Protein AF-A0A925FU00-F1 (afdb_monomer)

Radius of gyration: 19.6 Å; Cα contacts (8 Å, |Δi|>4): 36; chains: 1; bounding box: 40×20×59 Å

Structure (mmCIF, N/CA/C/O backbone):
data_AF-A0A925FU00-F1
#
_entry.id   AF-A0A925FU00-F1
#
loop_
_atom_site.group_PDB
_atom_site.id
_atom_site.type_symbol
_atom_site.label_atom_id
_atom_site.label_alt_id
_atom_site.label_comp_id
_atom_site.label_asym_id
_atom_site.label_entity_id
_atom_site.label_seq_id
_atom_site.pdbx_PDB_ins_code
_atom_site.Cartn_x
_atom_site.Cartn_y
_atom_site.Cartn_z
_atom_site.occupancy
_atom_site.B_iso_or_equiv
_atom_site.auth_seq_id
_atom_site.auth_comp_id
_atom_site.auth_asym_id
_atom_site.auth_atom_id
_atom_site.pdbx_PDB_model_num
ATOM 1 N N . LYS A 1 1 ? 1.734 -12.867 24.067 1.00 36.53 1 LYS A N 1
ATOM 2 C CA . LYS A 1 1 ? 1.967 -11.409 24.207 1.00 36.53 1 LYS A CA 1
ATOM 3 C C . LYS A 1 1 ? 2.286 -10.864 22.824 1.00 36.53 1 LYS A C 1
ATOM 5 O O . LYS A 1 1 ? 3.403 -11.055 22.376 1.00 36.53 1 LYS A O 1
ATOM 10 N N . ILE A 1 2 ? 1.326 -10.253 22.139 1.00 41.41 2 ILE A N 1
ATOM 11 C CA . ILE A 1 2 ? 1.650 -9.346 21.033 1.00 41.41 2 ILE A CA 1
ATOM 12 C C . ILE A 1 2 ? 1.591 -7.953 21.676 1.00 41.41 2 ILE A C 1
ATOM 14 O O . ILE A 1 2 ? 0.599 -7.626 22.321 1.00 41.41 2 ILE A O 1
ATOM 18 N N . GLU A 1 3 ? 2.719 -7.241 21.671 1.00 56.12 3 GLU A N 1
ATOM 19 C CA . GLU A 1 3 ? 2.906 -5.883 22.228 1.00 56.12 3 GLU A CA 1
ATOM 20 C C . GLU A 1 3 ? 2.613 -5.646 23.727 1.00 56.12 3 GLU A C 1
ATOM 22 O O . GLU A 1 3 ? 2.362 -4.522 24.138 1.00 56.12 3 GLU A O 1
ATOM 27 N N . GLY A 1 4 ? 2.658 -6.660 24.596 1.00 53.50 4 GLY A N 1
ATOM 28 C CA . GLY A 1 4 ? 2.549 -6.419 26.050 1.00 53.50 4 GLY A CA 1
ATOM 29 C C . GLY A 1 4 ? 1.194 -5.872 26.531 1.00 53.50 4 GLY A C 1
ATOM 30 O O . GLY A 1 4 ? 1.055 -5.566 27.709 1.00 53.50 4 GLY A O 1
ATOM 31 N N . ILE A 1 5 ? 0.181 -5.817 25.664 1.00 55.00 5 ILE A N 1
ATOM 32 C CA . ILE A 1 5 ? -1.145 -5.295 25.997 1.00 55.00 5 ILE A CA 1
ATOM 33 C C . ILE A 1 5 ? -1.905 -6.334 26.828 1.00 55.00 5 ILE A C 1
ATOM 35 O O . ILE A 1 5 ? -2.302 -7.392 26.331 1.00 55.00 5 ILE A O 1
ATOM 39 N N . ASN A 1 6 ? -2.127 -6.031 28.106 1.00 58.09 6 ASN A N 1
ATOM 40 C CA . ASN A 1 6 ? -3.061 -6.764 28.952 1.00 58.09 6 ASN A CA 1
ATOM 41 C C . ASN A 1 6 ? -4.445 -6.107 28.848 1.00 58.09 6 ASN A C 1
ATOM 43 O O . ASN A 1 6 ? -4.710 -5.107 29.513 1.00 58.09 6 ASN A O 1
ATOM 47 N N . LEU A 1 7 ? -5.329 -6.681 28.020 1.00 57.88 7 LEU A N 1
ATOM 48 C CA . LEU A 1 7 ? -6.659 -6.132 27.695 1.00 57.88 7 LEU A CA 1
ATOM 49 C C . LEU A 1 7 ? -7.538 -5.813 28.918 1.00 57.88 7 LEU A C 1
ATOM 51 O O . LEU A 1 7 ? -8.505 -5.071 28.790 1.00 57.88 7 LEU A O 1
ATOM 55 N N . LYS A 1 8 ? -7.238 -6.394 30.086 1.00 56.72 8 LYS A N 1
ATOM 56 C CA . LYS A 1 8 ? -8.046 -6.249 31.302 1.00 56.72 8 LYS A CA 1
ATOM 57 C C . LYS A 1 8 ? -7.471 -5.288 32.343 1.00 56.72 8 LYS A C 1
ATOM 59 O O . LYS A 1 8 ? -8.180 -5.021 33.309 1.00 56.72 8 LYS A O 1
ATOM 64 N N . LYS A 1 9 ? -6.210 -4.841 32.241 1.00 56.78 9 LYS A N 1
ATOM 65 C CA . LYS A 1 9 ? -5.532 -4.287 33.432 1.00 56.78 9 LYS A CA 1
ATOM 66 C C . LYS A 1 9 ? -4.554 -3.132 33.269 1.00 56.78 9 LYS A C 1
ATOM 68 O O . LYS A 1 9 ? -3.991 -2.733 34.280 1.00 56.78 9 LYS A O 1
ATOM 73 N N . GLU A 1 10 ? -4.366 -2.548 32.095 1.00 47.19 10 GLU A N 1
ATOM 74 C CA . GLU A 1 10 ? -3.446 -1.410 31.989 1.00 47.19 10 GLU A CA 1
ATOM 75 C C . GLU A 1 10 ? -4.052 -0.234 31.242 1.00 47.19 10 GLU A C 1
ATOM 77 O O . GLU A 1 10 ? -4.941 -0.408 30.412 1.00 47.19 10 GLU A O 1
ATOM 82 N N . ASN A 1 11 ? -3.508 0.951 31.537 1.00 53.03 11 ASN A N 1
ATOM 83 C CA . ASN A 1 11 ? -3.645 2.227 30.828 1.00 53.03 11 ASN A CA 1
ATOM 84 C C . ASN A 1 11 ? -3.158 2.144 29.359 1.00 53.03 11 ASN A C 1
ATOM 86 O O . ASN A 1 11 ? -2.495 3.044 28.847 1.00 53.03 11 ASN A O 1
ATOM 90 N N . ALA A 1 12 ? -3.441 1.033 28.685 1.00 57.88 12 ALA A N 1
ATOM 91 C CA . ALA A 1 12 ? -3.208 0.812 27.281 1.00 57.88 12 ALA A CA 1
ATOM 92 C C . ALA A 1 12 ? -4.182 1.687 26.491 1.00 57.88 12 ALA A C 1
ATOM 94 O O . ALA A 1 12 ? -5.366 1.787 26.818 1.00 57.88 12 ALA A O 1
ATOM 95 N N . GLN A 1 13 ? -3.658 2.328 25.450 1.00 61.41 13 GLN A N 1
ATOM 96 C CA . GLN A 1 13 ? -4.435 3.081 24.473 1.00 61.41 13 GLN A CA 1
ATOM 97 C C . GLN A 1 13 ? -5.737 2.332 24.127 1.00 61.41 13 GLN A C 1
ATOM 99 O O . GLN A 1 13 ? -5.666 1.129 23.851 1.00 61.41 13 GLN A O 1
ATOM 104 N N . PRO A 1 14 ? -6.913 2.997 24.158 1.00 80.06 14 PRO A N 1
ATOM 105 C CA . PRO A 1 14 ? -8.189 2.338 23.906 1.00 80.06 14 PRO A CA 1
ATOM 106 C C . PRO A 1 14 ? -8.117 1.510 22.624 1.00 80.06 14 PRO A C 1
ATOM 108 O O . PRO A 1 14 ? -7.639 1.998 21.606 1.00 80.06 14 PRO A O 1
ATOM 111 N N . LEU A 1 15 ? -8.619 0.275 22.627 1.00 83.19 15 LEU A N 1
ATOM 112 C CA . LEU A 1 15 ? -8.586 -0.590 21.439 1.00 83.19 15 LEU A CA 1
ATOM 113 C C . LEU A 1 15 ? -9.048 0.119 20.134 1.00 83.19 15 LEU A C 1
ATOM 115 O O . LEU A 1 15 ? -8.401 -0.074 19.103 1.00 83.19 15 LEU A O 1
ATOM 119 N N . PRO A 1 16 ? -10.051 1.027 20.138 1.00 86.81 16 PRO A N 1
ATOM 120 C CA . PRO A 1 16 ? -10.375 1.840 18.962 1.00 86.81 16 PRO A CA 1
ATOM 121 C C . PRO A 1 16 ? -9.243 2.750 18.450 1.00 86.81 16 PRO A C 1
ATOM 123 O O . PRO A 1 16 ? -9.139 2.959 17.242 1.00 86.81 16 PRO A O 1
ATOM 126 N N . SER A 1 17 ? -8.402 3.318 19.322 1.00 86.69 17 SER A N 1
ATOM 127 C CA . SER A 1 17 ? -7.256 4.135 18.900 1.00 86.69 17 SER A CA 1
ATOM 128 C C . SER A 1 17 ? -6.142 3.275 18.301 1.00 86.69 17 SER A C 1
ATOM 130 O O . SER A 1 17 ? -5.559 3.670 17.293 1.00 86.69 17 SER A O 1
ATOM 132 N N . LEU A 1 18 ? -5.917 2.068 18.831 1.00 88.75 18 LEU A N 1
ATOM 133 C CA . LEU A 1 18 ? -5.003 1.091 18.232 1.00 88.75 18 LEU A CA 1
ATOM 134 C C . LEU A 1 18 ? -5.468 0.679 16.832 1.00 88.75 18 LEU A C 1
ATOM 136 O O . LEU A 1 18 ? -4.679 0.724 15.893 1.00 88.75 18 LEU A O 1
ATOM 140 N N . LEU A 1 19 ? -6.757 0.375 16.653 1.00 90.75 19 LEU A N 1
ATOM 141 C CA . LEU A 1 19 ? -7.318 0.046 15.338 1.00 90.75 19 LEU A CA 1
ATOM 142 C C . LEU A 1 19 ? -7.160 1.207 14.343 1.00 90.75 19 LEU A C 1
ATOM 144 O O . LEU A 1 19 ? -6.761 0.986 13.201 1.00 90.75 19 LEU A O 1
ATOM 148 N N . LYS A 1 20 ? -7.369 2.458 14.772 1.00 91.00 20 LYS A N 1
ATOM 149 C CA . LYS A 1 20 ? -7.067 3.633 13.934 1.00 91.00 20 LYS A CA 1
ATOM 150 C C . LYS A 1 20 ? -5.583 3.724 13.575 1.00 91.00 20 LYS A C 1
ATOM 152 O O . LYS A 1 20 ? -5.264 3.982 12.421 1.00 91.00 20 LYS A O 1
ATOM 157 N N . LYS A 1 21 ? -4.678 3.457 14.522 1.00 92.88 21 LYS A N 1
ATOM 158 C CA . LYS A 1 21 ? -3.232 3.428 14.259 1.00 92.88 21 LYS A CA 1
ATOM 159 C C . LYS A 1 21 ? -2.876 2.370 13.211 1.00 92.88 21 LYS A C 1
ATOM 161 O O . LYS A 1 21 ? -2.090 2.662 12.316 1.00 92.88 21 LYS A O 1
ATOM 166 N N . THR A 1 22 ? -3.502 1.189 13.254 1.00 93.44 22 THR A N 1
ATOM 167 C CA . THR A 1 22 ? -3.282 0.160 12.219 1.00 93.44 22 THR A CA 1
ATOM 168 C C . THR A 1 22 ? -3.684 0.631 10.820 1.00 93.44 22 THR A C 1
ATOM 170 O O . THR A 1 22 ? -3.000 0.289 9.857 1.00 93.44 22 THR A O 1
ATOM 173 N N . LEU A 1 23 ? -4.731 1.460 10.690 1.00 95.00 23 LEU A N 1
ATOM 174 C CA . LEU A 1 23 ? -5.109 2.058 9.404 1.00 95.00 23 LEU A CA 1
ATOM 175 C C . LEU A 1 23 ? -4.018 2.987 8.881 1.00 95.00 23 LEU A C 1
ATOM 177 O O . LEU A 1 23 ? -3.628 2.852 7.727 1.00 95.00 23 LEU A O 1
ATOM 181 N N . THR A 1 24 ? -3.492 3.872 9.730 1.00 95.44 24 THR A N 1
ATOM 182 C CA . THR A 1 24 ? -2.404 4.787 9.356 1.00 95.44 24 THR A CA 1
ATOM 183 C C . THR A 1 24 ? -1.139 4.028 8.961 1.00 95.44 24 THR A C 1
ATOM 185 O O . THR A 1 24 ? -0.506 4.354 7.962 1.00 95.44 24 THR A O 1
ATOM 188 N N . THR A 1 25 ? -0.773 2.978 9.702 1.00 96.25 25 THR A N 1
ATOM 189 C CA . THR A 1 25 ? 0.375 2.136 9.342 1.00 96.25 25 THR A CA 1
ATOM 190 C C . THR A 1 25 ? 0.155 1.442 8.000 1.00 96.25 25 THR A C 1
ATOM 192 O O . THR A 1 25 ? 1.067 1.408 7.178 1.00 96.25 25 THR A O 1
ATOM 195 N N . ARG A 1 26 ? -1.050 0.920 7.740 1.00 95.56 26 ARG A N 1
ATOM 196 C CA . ARG A 1 26 ? -1.359 0.279 6.456 1.00 95.56 26 ARG A CA 1
ATOM 197 C C . ARG A 1 26 ? -1.366 1.265 5.293 1.00 95.56 26 ARG A C 1
ATOM 199 O O . ARG A 1 26 ? -0.858 0.931 4.230 1.00 95.56 26 ARG A O 1
ATOM 206 N N . GLU A 1 27 ? -1.858 2.478 5.510 1.00 95.94 27 GLU A N 1
ATOM 207 C CA . GLU A 1 27 ? -1.787 3.567 4.533 1.00 95.94 27 GLU A CA 1
ATOM 208 C C . GLU A 1 27 ? -0.346 3.900 4.155 1.00 95.94 27 GLU A C 1
ATOM 210 O O . GLU A 1 27 ? -0.009 3.971 2.976 1.00 95.94 27 GLU A O 1
ATOM 215 N N . TRP A 1 28 ? 0.516 4.043 5.165 1.00 97.62 28 TRP A N 1
ATOM 216 C CA . TRP A 1 28 ? 1.937 4.301 4.966 1.00 97.62 28 TRP A CA 1
ATOM 217 C C . TRP A 1 28 ? 2.614 3.184 4.162 1.00 97.62 28 TRP A C 1
ATOM 219 O O . TRP A 1 28 ? 3.383 3.477 3.248 1.00 97.62 28 TRP A O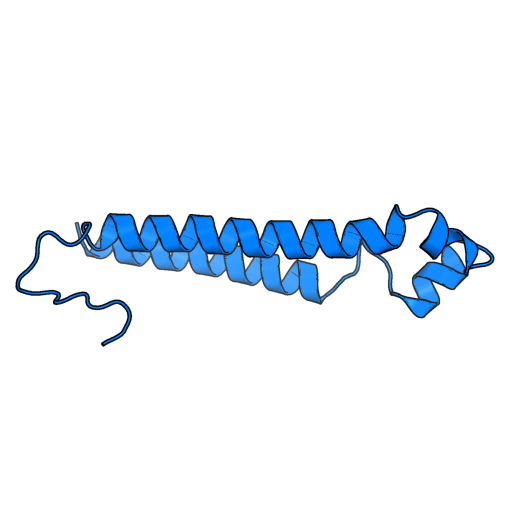 1
ATOM 229 N N . MET A 1 29 ? 2.284 1.916 4.437 1.00 95.94 29 MET A N 1
ATOM 230 C CA . MET A 1 29 ? 2.802 0.785 3.661 1.00 95.94 29 MET A CA 1
ATOM 231 C C . MET A 1 29 ? 2.356 0.846 2.195 1.00 95.94 29 MET A C 1
ATOM 233 O O . MET A 1 29 ? 3.202 0.766 1.310 1.00 95.94 29 MET A O 1
ATOM 237 N N . VAL A 1 30 ? 1.058 1.038 1.921 1.00 95.25 30 VAL A N 1
ATOM 238 C CA . VAL A 1 30 ? 0.532 1.113 0.542 1.00 95.25 30 VAL A CA 1
ATOM 239 C C . VAL A 1 30 ? 1.166 2.273 -0.228 1.00 95.25 30 VAL A C 1
ATOM 241 O O . VAL A 1 30 ? 1.601 2.090 -1.365 1.00 95.25 30 VAL A O 1
ATOM 244 N N . LYS A 1 31 ? 1.302 3.442 0.409 1.00 95.25 31 LYS A N 1
ATOM 245 C CA . LYS A 1 31 ? 1.998 4.595 -0.174 1.00 95.25 31 LYS A CA 1
ATOM 246 C C . LYS A 1 31 ? 3.455 4.265 -0.502 1.00 95.25 31 LYS A C 1
ATOM 248 O O . LYS A 1 31 ? 3.914 4.562 -1.597 1.00 95.25 31 LYS A O 1
ATOM 253 N N . GLY A 1 32 ? 4.161 3.598 0.409 1.00 95.81 32 GLY A N 1
ATOM 254 C CA . GLY A 1 32 ? 5.543 3.174 0.189 1.00 95.81 32 GLY A CA 1
ATOM 255 C C . GLY A 1 32 ? 5.697 2.196 -0.980 1.00 95.81 32 GLY A C 1
ATOM 256 O O . GLY A 1 32 ? 6.668 2.292 -1.727 1.00 95.81 32 GLY A O 1
ATOM 257 N N . ILE A 1 33 ? 4.734 1.291 -1.188 1.00 92.56 33 ILE A N 1
ATOM 258 C CA . ILE A 1 33 ? 4.730 0.385 -2.348 1.00 92.56 33 ILE A CA 1
ATOM 259 C C . ILE A 1 33 ? 4.579 1.187 -3.648 1.00 92.56 33 ILE A C 1
ATOM 261 O O . ILE A 1 33 ? 5.335 0.952 -4.592 1.00 92.56 33 ILE A O 1
ATOM 265 N N . PHE A 1 34 ? 3.650 2.149 -3.683 1.00 92.50 34 PHE A N 1
ATOM 266 C CA . PHE A 1 34 ? 3.458 3.040 -4.829 1.00 92.50 34 PHE A CA 1
ATOM 267 C C . PHE A 1 34 ? 4.730 3.835 -5.144 1.00 92.50 34 PHE A C 1
ATOM 269 O O . PHE A 1 34 ? 5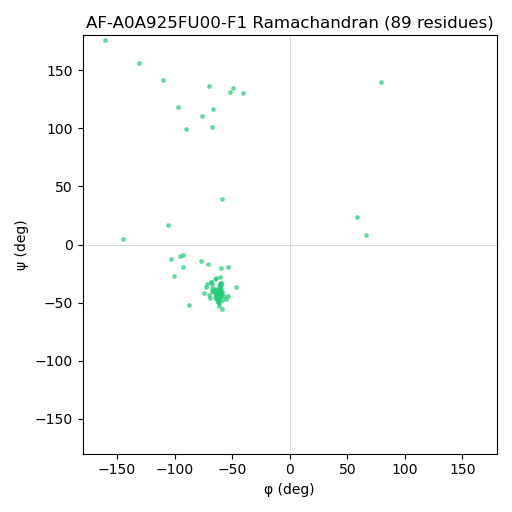.264 3.718 -6.243 1.00 92.50 34 PHE A O 1
ATOM 276 N N . GLU A 1 35 ? 5.268 4.558 -4.159 1.00 93.31 35 GLU A N 1
ATOM 277 C CA . GLU A 1 35 ? 6.477 5.378 -4.316 1.00 93.31 35 GLU A CA 1
ATOM 278 C C . GLU A 1 35 ? 7.697 4.535 -4.719 1.00 93.31 35 GLU A C 1
ATOM 280 O O . GLU A 1 35 ? 8.555 4.976 -5.480 1.00 93.31 35 GLU A O 1
ATOM 285 N N . SER A 1 36 ? 7.811 3.307 -4.203 1.00 91.31 36 SER A N 1
ATOM 286 C CA . SER A 1 36 ? 8.885 2.387 -4.585 1.00 91.31 36 SER A CA 1
ATOM 287 C C . SER A 1 36 ? 8.788 2.005 -6.061 1.00 91.31 36 SER A C 1
ATOM 289 O O . SER A 1 36 ? 9.792 2.023 -6.770 1.00 91.31 36 SER A O 1
ATOM 291 N N . ARG A 1 37 ? 7.576 1.706 -6.540 1.00 90.69 37 ARG A N 1
ATOM 292 C CA . ARG A 1 37 ? 7.341 1.343 -7.938 1.00 90.69 37 ARG A CA 1
ATOM 293 C C . ARG A 1 37 ? 7.475 2.542 -8.883 1.00 90.69 37 ARG A C 1
ATOM 295 O O . ARG A 1 37 ? 7.945 2.378 -10.002 1.00 90.69 37 ARG A O 1
ATOM 302 N N . GLU A 1 38 ? 7.099 3.736 -8.443 1.00 90.81 38 GLU A N 1
ATOM 303 C CA . GLU A 1 38 ? 7.246 4.979 -9.211 1.00 90.81 38 GLU A CA 1
ATOM 304 C C . GLU A 1 38 ? 8.724 5.286 -9.484 1.00 90.81 38 GLU A C 1
ATOM 306 O O . GLU A 1 38 ? 9.103 5.623 -10.604 1.00 90.81 38 GLU A O 1
ATOM 311 N N . LYS A 1 39 ? 9.604 5.037 -8.507 1.00 89.56 39 LYS A N 1
ATOM 312 C CA . LYS A 1 39 ? 11.056 5.218 -8.672 1.00 89.56 39 LYS A CA 1
ATOM 313 C C . LYS A 1 39 ? 11.660 4.357 -9.773 1.00 89.56 39 LYS A C 1
ATOM 315 O O . LYS A 1 39 ? 12.672 4.766 -10.341 1.00 89.56 39 LYS A O 1
ATOM 320 N N . ASP A 1 40 ? 11.083 3.196 -10.083 1.00 86.94 40 ASP A N 1
ATOM 321 C CA . ASP A 1 40 ? 11.544 2.406 -11.228 1.00 86.94 40 ASP A CA 1
ATOM 322 C C . ASP A 1 40 ? 11.392 3.195 -12.531 1.00 86.94 40 ASP A C 1
ATOM 324 O O . ASP A 1 40 ? 12.269 3.104 -13.384 1.00 86.94 40 ASP A O 1
ATOM 328 N N . TYR A 1 41 ? 10.346 4.023 -12.622 1.00 87.50 41 TYR A N 1
ATOM 329 C CA . TYR A 1 41 ? 9.984 4.862 -13.762 1.00 87.50 41 TYR A CA 1
ATOM 330 C C . TYR A 1 41 ? 10.535 6.274 -13.741 1.00 87.50 41 TYR A C 1
ATOM 332 O O . TYR A 1 41 ? 10.563 6.898 -14.791 1.00 87.50 41 TYR A O 1
ATOM 340 N N . GLU A 1 42 ? 10.959 6.812 -12.607 1.00 88.75 42 GLU A N 1
ATOM 341 C CA . GLU A 1 42 ? 11.493 8.178 -12.552 1.00 88.75 42 GLU A CA 1
ATOM 342 C C . GLU A 1 42 ? 13.019 8.217 -12.520 1.00 88.75 42 GLU A C 1
ATOM 344 O O . GLU A 1 42 ? 13.621 9.180 -12.993 1.00 88.75 42 GLU A O 1
ATOM 349 N 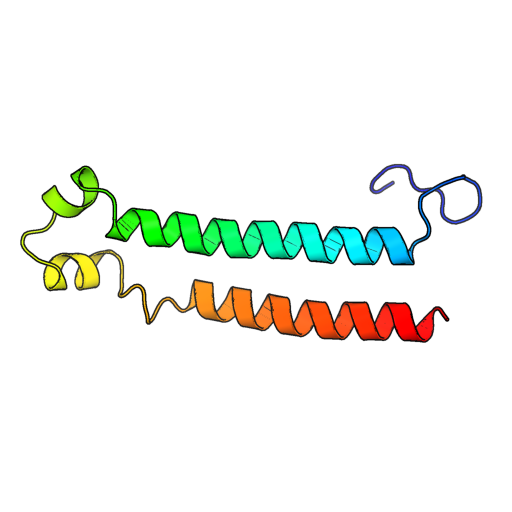N . ASN A 1 43 ? 13.663 7.167 -12.003 1.00 90.75 43 ASN A N 1
ATOM 350 C CA . ASN A 1 43 ? 15.103 7.158 -11.782 1.00 90.75 43 ASN A CA 1
ATOM 351 C C . ASN A 1 43 ? 15.891 7.201 -13.114 1.00 90.75 43 ASN A C 1
ATOM 353 O O . ASN A 1 43 ? 15.859 6.223 -13.869 1.00 90.75 43 ASN A O 1
ATOM 357 N N . PRO A 1 44 ? 16.679 8.265 -13.381 1.00 91.06 44 PRO A N 1
ATOM 358 C CA . PRO A 1 44 ? 17.424 8.409 -14.635 1.00 91.06 44 PRO A CA 1
ATOM 359 C C . PRO A 1 44 ? 18.435 7.285 -14.888 1.00 91.06 44 PRO A C 1
ATOM 361 O O . PRO A 1 44 ? 18.603 6.852 -16.025 1.00 91.06 44 PRO A O 1
ATOM 364 N N . PHE A 1 45 ? 19.069 6.762 -13.834 1.00 91.38 45 PHE A N 1
ATOM 365 C CA . PHE A 1 45 ? 20.028 5.660 -13.945 1.00 91.38 45 PHE A CA 1
ATOM 366 C C . PHE A 1 45 ? 19.351 4.346 -14.337 1.00 91.38 45 PHE A C 1
ATOM 368 O O . PHE A 1 45 ? 19.946 3.539 -15.043 1.00 91.38 45 PHE A O 1
ATOM 375 N N . ARG A 1 46 ? 18.101 4.130 -13.902 1.00 88.31 46 ARG A N 1
ATOM 376 C CA . ARG A 1 46 ? 17.306 2.961 -14.310 1.00 88.31 46 ARG A CA 1
ATOM 377 C C . ARG A 1 46 ? 16.808 3.109 -15.742 1.00 88.31 46 ARG A C 1
ATOM 379 O O . ARG A 1 46 ? 16.902 2.152 -16.500 1.00 88.31 46 ARG A O 1
ATOM 386 N N . LYS A 1 47 ? 16.348 4.307 -16.125 1.00 89.56 47 LYS A N 1
ATOM 387 C CA . LYS A 1 47 ? 15.914 4.606 -17.501 1.00 89.56 47 LYS A CA 1
ATOM 388 C C . LYS A 1 47 ? 17.017 4.380 -18.526 1.00 89.56 47 LYS A C 1
ATOM 390 O O . LYS A 1 47 ? 16.746 3.818 -19.574 1.00 89.56 47 LYS A O 1
ATOM 395 N N . MET A 1 48 ? 18.250 4.776 -18.205 1.00 90.56 48 MET A N 1
ATOM 396 C CA . MET A 1 48 ? 19.398 4.665 -19.112 1.00 90.56 48 MET A CA 1
ATOM 397 C C . MET A 1 48 ? 19.702 3.221 -19.558 1.00 90.56 48 MET A C 1
ATOM 399 O O . MET A 1 48 ? 20.362 3.029 -20.574 1.00 90.56 48 MET A O 1
ATOM 403 N N . LEU A 1 49 ? 19.234 2.206 -18.823 1.00 90.81 49 LEU A N 1
ATOM 404 C CA . LEU A 1 49 ? 19.424 0.795 -19.180 1.00 90.81 49 LEU A CA 1
ATOM 405 C C . LEU A 1 49 ? 18.486 0.316 -20.296 1.00 90.81 49 LEU A C 1
ATOM 407 O O . LEU A 1 49 ? 18.704 -0.762 -20.847 1.00 90.81 49 LEU A O 1
ATOM 411 N N . TYR A 1 50 ? 17.446 1.086 -20.609 1.00 93.44 50 TYR A N 1
ATOM 412 C CA . TYR A 1 50 ? 16.453 0.742 -21.616 1.00 93.44 50 TYR A CA 1
ATOM 413 C C . TYR A 1 50 ? 16.591 1.657 -22.828 1.00 93.44 50 TYR A C 1
ATOM 415 O O . TYR A 1 50 ? 16.821 2.857 -22.702 1.00 93.44 50 TYR A O 1
ATOM 423 N N . GLU A 1 51 ? 16.412 1.085 -24.015 1.00 91.50 51 GLU A N 1
ATOM 424 C CA . GLU A 1 51 ? 16.467 1.829 -25.276 1.00 91.50 51 GLU A CA 1
ATOM 425 C C . GLU A 1 51 ? 15.298 2.818 -25.416 1.00 91.50 51 GLU A C 1
ATOM 427 O O . GLU A 1 51 ? 15.446 3.896 -25.987 1.00 91.50 51 GLU A O 1
ATOM 432 N N . ASN A 1 52 ? 14.130 2.456 -24.881 1.00 91.31 52 AS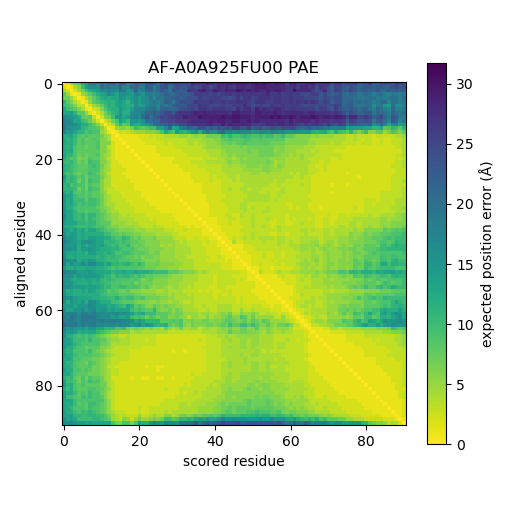N A N 1
ATOM 433 C CA . ASN A 1 52 ? 12.912 3.258 -24.893 1.00 91.31 52 ASN A CA 1
ATOM 434 C C . ASN A 1 52 ? 11.932 2.786 -23.799 1.00 91.31 52 ASN A C 1
ATOM 436 O O . ASN A 1 52 ? 12.167 1.791 -23.106 1.00 91.31 52 ASN A O 1
ATOM 440 N N . GLU A 1 53 ? 10.815 3.502 -23.649 1.00 88.81 53 GLU A N 1
ATOM 441 C CA . GLU A 1 53 ? 9.782 3.181 -22.656 1.00 88.81 53 GLU A CA 1
ATOM 442 C C . GLU A 1 53 ? 9.084 1.839 -22.918 1.00 88.81 53 GLU A C 1
ATOM 444 O O . GLU A 1 53 ? 8.676 1.177 -21.966 1.00 88.81 53 GLU A O 1
ATOM 449 N N . ASP A 1 54 ? 8.975 1.391 -24.171 1.00 91.50 54 ASP A N 1
ATOM 450 C CA . ASP A 1 54 ? 8.365 0.097 -24.497 1.00 91.50 54 ASP A CA 1
ATOM 451 C C . ASP A 1 54 ? 9.246 -1.069 -24.037 1.00 91.50 54 ASP A C 1
ATOM 453 O O . ASP A 1 54 ? 8.747 -2.008 -23.413 1.00 91.50 54 ASP A O 1
ATOM 457 N N . ALA A 1 55 ? 10.562 -0.982 -24.257 1.00 91.50 55 ALA A N 1
ATOM 458 C CA . ALA A 1 55 ? 11.540 -1.946 -23.758 1.00 91.50 55 ALA A CA 1
ATOM 459 C C . ALA A 1 55 ? 11.529 -2.003 -22.223 1.00 91.50 55 ALA A C 1
ATOM 461 O O . ALA A 1 55 ? 11.543 -3.082 -21.632 1.00 91.50 55 ALA A O 1
ATOM 462 N N . MET A 1 56 ? 11.426 -0.843 -21.573 1.00 91.00 56 MET A N 1
ATOM 463 C CA . MET A 1 56 ? 11.263 -0.754 -20.126 1.00 91.00 56 MET A CA 1
ATOM 464 C C . MET A 1 56 ? 9.964 -1.428 -19.665 1.00 91.00 56 MET A C 1
ATOM 466 O O . MET A 1 56 ? 9.997 -2.329 -18.829 1.00 91.00 56 MET A O 1
ATOM 470 N N . ASN A 1 57 ? 8.823 -1.062 -20.252 1.00 91.00 57 ASN A N 1
ATOM 471 C CA . ASN A 1 57 ? 7.514 -1.634 -19.930 1.00 91.00 57 ASN A CA 1
ATOM 472 C C . ASN A 1 57 ? 7.452 -3.150 -20.164 1.00 91.00 57 ASN A C 1
ATOM 474 O O . ASN A 1 57 ? 6.764 -3.841 -19.415 1.00 91.00 57 ASN A O 1
ATOM 478 N N . ALA A 1 58 ? 8.165 -3.675 -21.162 1.00 90.19 58 ALA A N 1
ATOM 479 C CA . ALA A 1 58 ? 8.257 -5.110 -21.420 1.00 90.19 58 ALA A CA 1
ATOM 480 C C . ALA A 1 58 ? 9.035 -5.863 -20.325 1.00 90.19 58 ALA A C 1
ATOM 482 O O . ALA A 1 58 ? 8.713 -7.014 -20.036 1.00 90.19 58 ALA A O 1
ATOM 483 N N . VAL A 1 59 ? 10.032 -5.223 -19.701 1.00 88.56 59 VAL A N 1
ATOM 484 C CA . VAL A 1 59 ? 10.876 -5.839 -18.664 1.00 88.56 59 VAL A CA 1
ATOM 485 C C . VAL A 1 59 ? 10.275 -5.687 -17.268 1.00 88.56 59 VAL A C 1
ATOM 487 O O . VAL A 1 59 ? 10.144 -6.672 -16.545 1.00 88.56 59 VAL A O 1
ATOM 490 N N . ILE A 1 60 ? 9.916 -4.464 -16.866 1.00 85.69 60 ILE A N 1
ATOM 491 C CA . ILE A 1 60 ? 9.447 -4.186 -15.495 1.00 85.69 60 ILE A CA 1
ATOM 492 C C . ILE A 1 60 ? 7.918 -4.193 -15.352 1.00 85.69 60 ILE A C 1
ATOM 494 O O . ILE A 1 60 ? 7.409 -4.216 -14.223 1.00 85.69 60 ILE A O 1
ATOM 498 N N . GLY A 1 61 ? 7.193 -4.232 -16.475 1.00 85.62 61 GLY A N 1
ATOM 499 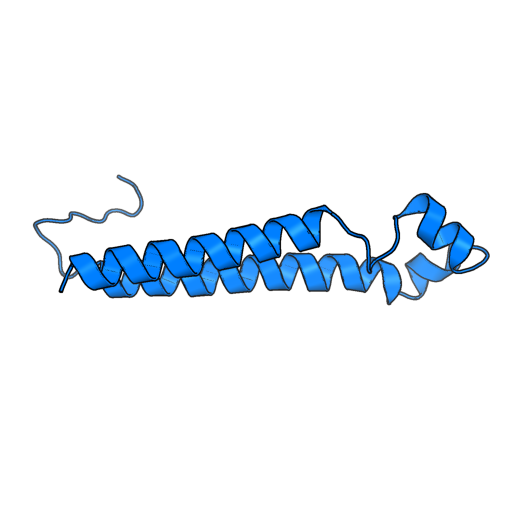C CA . GLY A 1 61 ? 5.733 -4.182 -16.540 1.00 85.62 61 GLY A CA 1
ATOM 500 C C . GLY A 1 61 ? 5.194 -2.763 -16.375 1.00 85.62 61 GLY A C 1
ATOM 501 O O . GLY A 1 61 ? 5.675 -2.028 -15.518 1.00 85.62 61 GLY A O 1
ATOM 502 N N . LYS A 1 62 ? 4.160 -2.402 -17.150 1.00 84.94 62 LYS A N 1
ATOM 503 C CA . LYS A 1 62 ? 3.535 -1.069 -17.114 1.00 84.94 62 LYS A CA 1
ATOM 504 C C . LYS A 1 62 ? 3.143 -0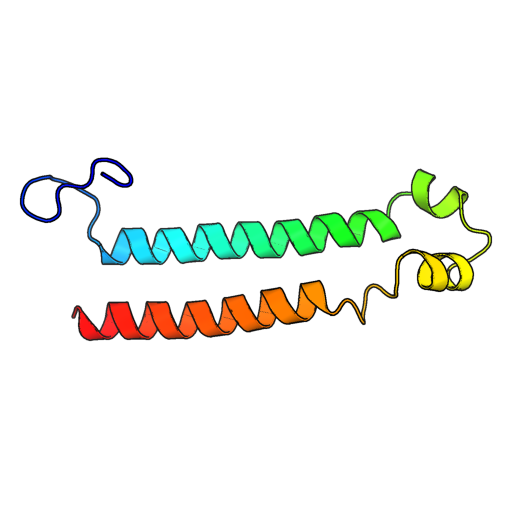.660 -15.696 1.00 84.94 62 LYS A C 1
ATOM 506 O O . LYS A 1 62 ? 2.433 -1.390 -15.004 1.00 84.94 62 LYS A O 1
ATOM 511 N N . PHE A 1 63 ? 3.523 0.557 -15.316 1.00 78.62 63 PHE A N 1
ATOM 512 C CA . PHE A 1 63 ? 3.142 1.155 -14.038 1.00 78.62 63 PHE A CA 1
ATOM 513 C C . PHE A 1 63 ? 1.620 1.145 -13.820 1.00 78.62 63 PHE A C 1
ATOM 515 O O . PHE A 1 63 ? 1.152 0.744 -12.756 1.00 78.62 63 PHE A O 1
ATOM 522 N N . SER A 1 64 ? 0.851 1.510 -14.855 1.00 75.94 64 SER A N 1
ATOM 523 C CA . SER A 1 64 ? -0.619 1.566 -14.824 1.00 75.94 64 SER A CA 1
ATOM 524 C C . SER A 1 64 ? -1.287 0.207 -14.611 1.00 75.94 64 SER A C 1
ATOM 526 O O . SER A 1 64 ? -2.373 0.143 -14.041 1.00 75.94 64 SER A O 1
ATOM 528 N N . ASP A 1 65 ? -0.633 -0.873 -15.042 1.00 79.12 65 ASP A N 1
ATOM 529 C CA . ASP A 1 65 ? -1.201 -2.224 -15.059 1.00 79.12 65 ASP A CA 1
ATOM 530 C C . ASP A 1 65 ? -0.606 -3.094 -13.947 1.00 79.12 65 ASP A C 1
ATOM 532 O O . ASP A 1 65 ? -0.706 -4.324 -13.968 1.00 79.12 65 ASP A O 1
ATOM 536 N N . ASN A 1 66 ? 0.031 -2.469 -12.954 1.00 86.81 66 ASN A N 1
ATOM 537 C CA . ASN A 1 66 ? 0.651 -3.190 -11.862 1.00 86.81 66 ASN A CA 1
ATOM 538 C C . ASN A 1 66 ? -0.416 -3.873 -10.990 1.00 86.81 66 ASN A C 1
ATOM 540 O O . ASN A 1 66 ? -1.063 -3.259 -10.136 1.00 86.81 66 ASN A O 1
ATOM 544 N N . SER A 1 67 ? -0.583 -5.178 -11.205 1.00 88.81 67 SER A N 1
ATOM 545 C CA . SER A 1 67 ? -1.579 -6.000 -10.517 1.00 88.81 67 SER A CA 1
ATOM 546 C C . SER A 1 67 ? -1.394 -6.000 -9.001 1.00 88.81 67 SER A C 1
ATOM 548 O O . SER A 1 67 ? -2.385 -6.016 -8.277 1.00 88.81 67 SER A O 1
ATOM 550 N N . PHE A 1 68 ? -0.153 -5.908 -8.519 1.00 90.31 68 PHE A N 1
ATOM 551 C CA . PHE A 1 68 ? 0.153 -5.849 -7.093 1.00 90.31 68 PHE A CA 1
ATOM 552 C C . PHE A 1 68 ? -0.305 -4.528 -6.458 1.00 90.31 68 PHE A C 1
ATOM 554 O O . PHE A 1 68 ? -0.992 -4.557 -5.442 1.00 90.31 68 PHE A O 1
ATOM 561 N N . LEU A 1 69 ? -0.029 -3.375 -7.085 1.00 90.62 69 LEU A N 1
ATOM 562 C CA . LEU A 1 69 ? -0.525 -2.073 -6.610 1.00 90.62 69 LEU A CA 1
ATOM 563 C C . LEU A 1 69 ? -2.052 -2.054 -6.516 1.00 90.62 69 LEU A C 1
ATOM 565 O O . LEU A 1 69 ? -2.612 -1.616 -5.510 1.00 90.62 69 LEU A O 1
ATOM 569 N N . LYS A 1 70 ? -2.727 -2.580 -7.542 1.00 91.00 70 LYS A N 1
ATOM 570 C CA . LYS A 1 70 ? -4.188 -2.683 -7.550 1.00 91.00 70 LYS A CA 1
ATOM 571 C C . LYS A 1 70 ? -4.697 -3.587 -6.424 1.00 91.00 70 LYS A C 1
ATOM 573 O O . LYS A 1 70 ? -5.615 -3.204 -5.702 1.00 91.00 70 LYS A O 1
ATOM 578 N N . GLN A 1 71 ? -4.087 -4.758 -6.245 1.00 94.19 71 GLN A N 1
ATOM 579 C CA . GLN A 1 71 ? -4.449 -5.699 -5.182 1.00 94.19 71 GLN A CA 1
ATOM 580 C C . GLN A 1 71 ? -4.280 -5.088 -3.787 1.00 94.19 71 GLN A C 1
ATOM 582 O O . GLN A 1 71 ? -5.179 -5.228 -2.955 1.00 94.19 71 GLN A O 1
ATOM 587 N N . GLU A 1 72 ? -3.176 -4.383 -3.537 1.00 95.12 72 GLU A N 1
ATOM 588 C CA . GLU A 1 72 ? -2.908 -3.746 -2.246 1.00 95.12 72 GLU A CA 1
ATOM 589 C C . GLU A 1 72 ? -3.866 -2.589 -1.960 1.00 95.12 72 GLU A C 1
ATOM 591 O O . GLU A 1 72 ? -4.371 -2.474 -0.839 1.00 95.12 72 GLU A O 1
ATOM 596 N N . GLN A 1 73 ? -4.198 -1.782 -2.972 1.00 93.44 73 GLN A N 1
ATOM 597 C CA . GLN A 1 73 ? -5.194 -0.720 -2.841 1.00 93.44 73 GLN A CA 1
ATOM 598 C C . GLN A 1 73 ? -6.579 -1.292 -2.507 1.00 93.44 73 GLN A C 1
ATOM 600 O O . GLN A 1 73 ? -7.215 -0.870 -1.538 1.00 93.44 73 GLN A O 1
ATOM 605 N N . GLU A 1 74 ? -7.027 -2.314 -3.240 1.00 95.75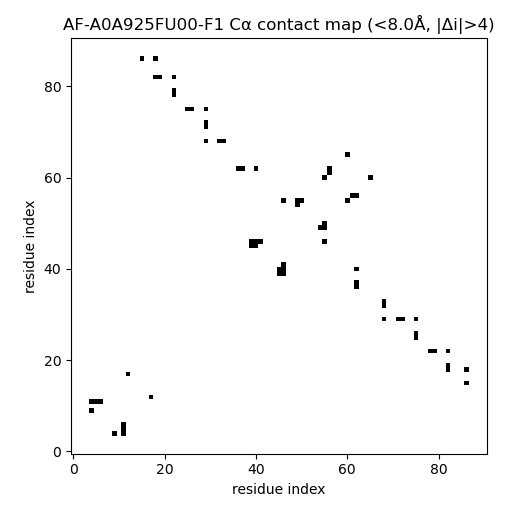 74 GLU A N 1
ATOM 606 C CA . GLU A 1 74 ? -8.304 -2.977 -2.969 1.00 95.75 74 GLU A CA 1
ATOM 607 C C . GLU A 1 74 ? -8.323 -3.649 -1.586 1.00 95.75 74 GLU A C 1
ATOM 609 O O . GLU A 1 74 ? -9.328 -3.597 -0.870 1.00 95.75 74 GLU A O 1
ATOM 614 N N . ALA A 1 75 ? -7.217 -4.281 -1.181 1.00 96.25 75 ALA A N 1
ATOM 615 C CA . ALA A 1 75 ? -7.078 -4.886 0.139 1.00 96.25 75 ALA A CA 1
ATOM 616 C C . ALA A 1 75 ? -7.118 -3.833 1.252 1.00 96.25 75 ALA A C 1
ATOM 618 O O . ALA A 1 75 ? -7.728 -4.067 2.298 1.00 96.25 75 ALA A O 1
ATOM 619 N N . PHE A 1 76 ? -6.517 -2.664 1.031 1.00 96.81 76 PHE A N 1
ATOM 620 C CA . PHE A 1 76 ? -6.570 -1.553 1.970 1.00 96.81 76 PHE A CA 1
ATOM 621 C C . PHE A 1 76 ? -7.981 -0.976 2.101 1.00 96.81 76 PHE A C 1
ATOM 623 O O . PHE A 1 76 ? -8.438 -0.733 3.219 1.00 96.81 76 PHE A O 1
ATOM 630 N N . ASP A 1 77 ? -8.717 -0.843 0.999 1.00 96.75 77 ASP A N 1
ATOM 631 C CA . ASP A 1 77 ? -10.101 -0.367 1.029 1.00 96.75 77 ASP A CA 1
ATOM 632 C C . ASP A 1 77 ? -11.039 -1.348 1.743 1.00 96.75 77 ASP A C 1
ATOM 634 O O . ASP A 1 77 ? -11.910 -0.930 2.515 1.00 96.75 77 ASP A O 1
ATOM 638 N N . ARG A 1 78 ? -10.844 -2.661 1.549 1.00 97.69 78 ARG A N 1
ATOM 639 C CA . ARG A 1 78 ? -11.541 -3.693 2.336 1.00 97.69 78 ARG A CA 1
ATOM 640 C C . ARG A 1 78 ? -11.204 -3.571 3.821 1.00 97.69 78 ARG A C 1
ATOM 642 O O . ARG A 1 78 ? -12.111 -3.499 4.648 1.00 97.69 78 ARG A O 1
ATOM 649 N N . PHE A 1 79 ? -9.922 -3.437 4.148 1.00 96.69 79 PHE A N 1
ATOM 650 C CA . PHE A 1 79 ? -9.462 -3.299 5.527 1.00 96.69 79 PHE A CA 1
ATOM 651 C C . PHE A 1 79 ? -10.043 -2.058 6.224 1.00 96.69 79 PHE A C 1
ATOM 653 O O . PHE A 1 79 ? -10.506 -2.151 7.360 1.00 96.69 79 PHE A O 1
ATOM 660 N N . LYS A 1 80 ? -10.116 -0.904 5.543 1.00 96.56 80 LYS A N 1
ATOM 661 C CA . LYS A 1 80 ? -10.783 0.306 6.065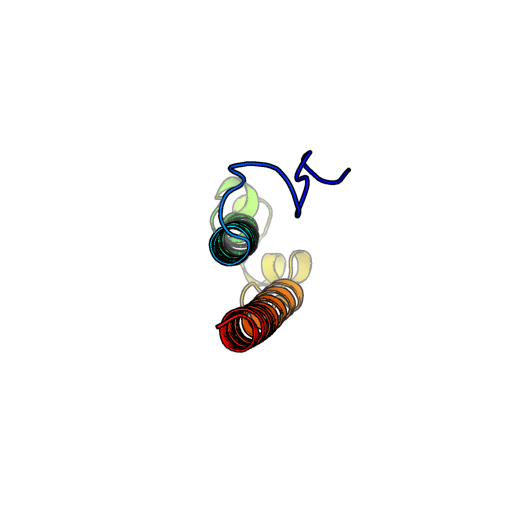 1.00 96.56 80 LYS A CA 1
ATOM 662 C C . LYS A 1 80 ? -12.232 0.030 6.466 1.00 96.56 80 LYS A C 1
ATOM 664 O O . LYS A 1 80 ? -12.656 0.427 7.553 1.00 96.56 80 LYS A O 1
ATOM 669 N N . LYS A 1 81 ? -12.987 -0.657 5.601 1.00 97.00 81 LYS A N 1
ATOM 670 C CA . LYS A 1 81 ? -14.395 -1.008 5.848 1.00 97.00 81 LYS A CA 1
ATOM 671 C C . LYS A 1 81 ? -14.536 -1.959 7.038 1.00 97.00 81 LYS A C 1
ATOM 673 O O . LYS A 1 81 ? -15.408 -1.754 7.882 1.00 97.00 81 LYS A O 1
ATOM 678 N N . GLU A 1 82 ? -13.666 -2.961 7.133 1.00 96.19 82 GLU A N 1
ATOM 679 C CA . GLU A 1 82 ? -13.648 -3.919 8.243 1.00 96.19 82 GLU A CA 1
ATOM 680 C C . GLU A 1 82 ? -13.357 -3.235 9.580 1.00 96.19 82 GLU A C 1
ATOM 682 O O . GLU A 1 82 ? -14.132 -3.384 10.526 1.00 96.19 82 GLU A O 1
ATOM 687 N N . ILE A 1 83 ? -12.308 -2.411 9.651 1.00 94.94 83 ILE A N 1
ATOM 688 C CA . ILE A 1 83 ? -11.958 -1.674 10.870 1.00 94.94 83 ILE A CA 1
ATOM 689 C C . ILE A 1 83 ? -13.081 -0.716 11.283 1.00 94.94 83 ILE A C 1
ATOM 691 O O . ILE A 1 83 ? -13.435 -0.658 12.462 1.00 94.94 83 ILE A O 1
ATOM 695 N N . ALA A 1 84 ? -13.692 -0.000 10.334 1.00 94.00 84 ALA A N 1
ATOM 696 C CA . ALA A 1 84 ? -14.827 0.873 10.623 1.00 94.00 84 ALA A CA 1
ATOM 697 C C . ALA A 1 84 ? -16.024 0.095 11.202 1.00 94.00 84 ALA A C 1
ATOM 699 O O . ALA A 1 84 ? -16.650 0.547 12.164 1.00 94.00 84 ALA A O 1
ATOM 700 N N . SER A 1 85 ? -16.313 -1.092 10.658 1.00 95.38 85 SER A N 1
ATOM 701 C CA . SER A 1 85 ? -17.359 -1.992 11.158 1.00 95.38 85 SER A CA 1
ATOM 702 C C . SER A 1 85 ? -17.063 -2.482 12.578 1.00 95.38 85 SER A C 1
ATOM 704 O O . SER A 1 85 ? -17.940 -2.429 13.441 1.00 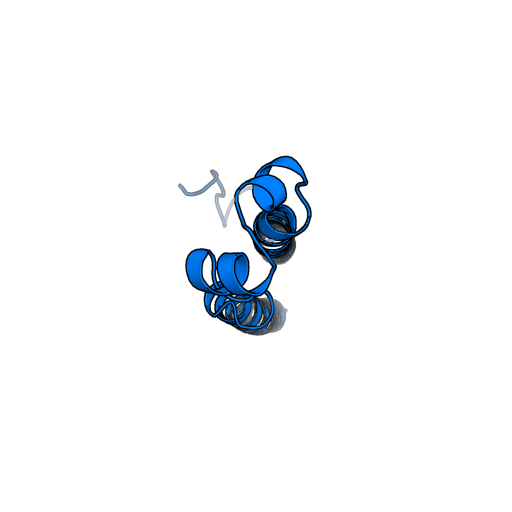95.38 85 SER A O 1
ATOM 706 N N . VAL A 1 86 ? -15.820 -2.890 12.855 1.00 93.62 86 VAL A N 1
ATOM 707 C CA . VAL A 1 86 ? -15.383 -3.320 14.194 1.00 93.62 86 VAL A CA 1
ATOM 708 C C . VAL A 1 86 ? -15.513 -2.179 15.200 1.00 93.62 86 VAL A C 1
ATOM 710 O O . VAL A 1 86 ? -16.161 -2.353 16.227 1.00 93.62 86 VAL A O 1
ATOM 713 N N . ILE A 1 87 ? -14.993 -0.987 14.887 1.00 90.50 87 ILE A N 1
ATOM 714 C CA . ILE A 1 87 ? -15.094 0.186 15.770 1.00 90.50 87 ILE A CA 1
ATOM 715 C C . ILE A 1 87 ? -16.561 0.548 16.040 1.00 90.50 87 ILE A C 1
ATOM 717 O O . ILE A 1 87 ? -16.899 0.912 17.164 1.00 90.50 87 ILE A O 1
ATOM 721 N N . LYS A 1 88 ? -17.444 0.440 15.036 1.00 92.62 88 LYS A N 1
ATOM 722 C CA . LYS A 1 88 ? -18.881 0.701 15.202 1.00 92.62 88 LYS A CA 1
ATOM 723 C C . LYS A 1 88 ? -19.547 -0.291 16.158 1.00 92.62 88 LYS A C 1
ATOM 725 O O . LYS A 1 88 ? -20.383 0.137 16.937 1.00 92.62 88 LYS A O 1
ATOM 730 N N . LYS A 1 89 ? -19.184 -1.578 16.110 1.00 91.38 89 LYS A N 1
ATOM 731 C CA . LYS A 1 89 ? -19.719 -2.626 17.006 1.00 91.38 89 LYS A CA 1
ATOM 732 C C . LYS A 1 89 ? -19.224 -2.514 18.453 1.00 91.38 89 LYS A C 1
ATOM 734 O O . LYS A 1 89 ? -19.770 -3.174 19.325 1.00 91.38 89 LYS A O 1
ATOM 739 N N . MET A 1 90 ? -18.157 -1.750 18.683 1.00 82.50 90 MET A N 1
ATOM 740 C CA . MET A 1 90 ? -17.574 -1.525 20.009 1.00 82.50 90 MET A CA 1
ATOM 741 C C . MET A 1 90 ? -18.127 -0.283 20.718 1.00 82.50 90 MET A C 1
ATOM 743 O O . MET A 1 90 ? -17.782 -0.058 21.877 1.00 82.50 90 MET A O 1
ATOM 747 N N . LYS A 1 91 ? -18.903 0.543 20.010 1.00 65.69 91 LYS A N 1
ATOM 748 C CA . LYS A 1 91 ? -19.717 1.602 20.609 1.00 65.69 91 LYS A CA 1
ATOM 749 C C . LYS A 1 91 ? -21.022 1.009 21.113 1.00 65.69 91 LYS A C 1
ATOM 751 O O . LYS A 1 91 ? -21.471 1.487 22.172 1.00 65.69 91 LYS A O 1
#

Secondary structure (DSSP, 8-state):
--TT--TTTS----HHHHHHHHHHHHHHHHHHHHHHHHHHHH-HHHHTTSSSHHHHHHHH--GGG-HHHHHHHHHHHHHHHHHHHHHHHT-

Foldseek 3Di:
DVPPDPVPDDPPDPPLVVLVVVLVVLVVVLVVVLVVLVCCVPPPVNVVVAPDVVRSCVVSNDSVPPPVSVVSVVVSVVSVVVSVVVSVVVD

pLDDT: mean 85.48, std 14.34, range [36.53, 97.69]

Solvent-accessible surface area (backbone atoms only — not comparable to full-atom values): 5541 Å² total; per-residue (Å²): 127,78,88,75,71,53,94,87,79,58,97,62,75,55,68,64,57,51,55,50,50,51,51,54,54,51,51,53,50,54,50,49,52,51,55,56,57,49,46,63,77,65,36,65,79,58,48,70,77,36,96,44,71,66,58,40,34,72,74,76,49,47,80,92,69,39,62,65,62,54,50,52,52,54,51,48,54,51,48,53,53,51,53,52,51,52,51,59,74,73,106

Mean predicted aligned error: 7.44 Å

Sequence (91 aa):
KIEGINLKKENAQPLPSLLKKTLTTREWMVKGIFESREKDYENPFRKMLYENEDAMNAVIGKFSDNSFLKQEQEAFDRFKKEIASVIKKMK

Nearest PDB structures (foldseek):
  6dma-assembly3_F  TM=4.089E-01  e=8.391E+00  synthetic construct
  1wa8-assembly1_A  TM=4.095E-01  e=8.917E+00  Mycobacterium tuberculosis variant bovis